Protein AF-A0A1G3KZM3-F1 (afdb_monomer_lite)

Foldseek 3Di:
DWDWDWDDDDQKIWIFIDDPNAGAKIWIWGDDPPDTHTFWMWGFDDDPNHTAKIWTQGPPPGTAKMKGFDADPVRATAKIFIAGPVRQTAKMKGFACPDPPDNFGQKIWMDGSVPHTDDIDRPRVLSVQLVVQPSDRDNHVVSVVVSRVVVVVVD

Sequence (155 aa):
MQKKIKKIENQFIYYYFYDSNQLSLITVYEKKRFLKKYYGSYEFLYQDSTLVSQTSRVEDLGITESVKYFYDHLKRLIKKEYYNNQGQLRYTLDFFYQDTDSPLPYSLKVLRMGEFQFFETEKSSVIQRNLESFGKDFDGSFLLLESIEEEKNHD

pLDDT: mean 90.12, std 7.71, range [55.53, 97.25]

Structure (mmCIF, N/CA/C/O backbone):
data_AF-A0A1G3KZM3-F1
#
_entry.id   AF-A0A1G3KZM3-F1
#
loop_
_atom_site.group_PDB
_atom_site.id
_atom_site.type_symbol
_atom_site.label_atom_id
_atom_site.label_alt_id
_atom_site.label_comp_id
_atom_site.label_asym_id
_atom_site.label_entity_id
_atom_site.label_seq_id
_atom_site.pdbx_PDB_ins_code
_atom_site.Cartn_x
_atom_site.Cartn_y
_atom_site.Cartn_z
_atom_site.occupancy
_atom_site.B_iso_or_equiv
_atom_site.auth_seq_id
_atom_site.auth_comp_id
_atom_site.auth_asym_id
_atom_site.auth_atom_id
_atom_site.pdbx_PDB_model_num
ATOM 1 N N . MET A 1 1 ? -4.009 -20.675 14.019 1.00 55.59 1 MET A N 1
ATOM 2 C CA . MET A 1 1 ? -4.268 -19.952 15.287 1.00 55.59 1 MET A CA 1
ATOM 3 C C . MET A 1 1 ? -4.159 -18.467 14.997 1.00 55.59 1 MET A C 1
ATOM 5 O O . MET A 1 1 ? -3.105 -18.045 14.539 1.00 55.59 1 MET A O 1
ATOM 9 N N . GLN A 1 2 ? -5.227 -17.696 15.201 1.00 75.31 2 GLN A N 1
ATOM 10 C CA . GLN A 1 2 ? -5.216 -16.255 14.940 1.00 75.31 2 GLN A CA 1
ATOM 11 C C . GLN A 1 2 ? -4.349 -15.555 15.997 1.00 75.31 2 GLN A C 1
ATOM 13 O O . GLN A 1 2 ? -4.646 -15.626 17.191 1.00 75.31 2 GLN A O 1
ATOM 18 N N . LYS A 1 3 ? -3.247 -14.919 15.583 1.00 84.25 3 LYS A N 1
ATOM 19 C CA . LYS A 1 3 ? -2.369 -14.169 16.498 1.00 84.25 3 LYS A CA 1
ATOM 20 C C . LYS A 1 3 ? -2.871 -12.734 16.592 1.00 84.25 3 LYS A C 1
ATOM 22 O O . LYS A 1 3 ? -3.194 -12.121 15.578 1.00 84.25 3 LYS A O 1
ATOM 27 N N . LYS A 1 4 ? -2.910 -12.189 17.809 1.00 91.75 4 LYS A N 1
ATOM 28 C CA . LYS A 1 4 ? -3.318 -10.806 18.069 1.00 91.75 4 LYS A CA 1
ATOM 29 C C . LYS A 1 4 ? -2.205 -10.042 18.774 1.00 91.75 4 LYS A C 1
ATOM 31 O O . LYS A 1 4 ? -1.736 -10.478 19.821 1.00 91.75 4 LYS A O 1
ATOM 36 N N . ILE A 1 5 ? -1.816 -8.894 18.226 1.00 93.88 5 ILE A N 1
ATOM 37 C CA . ILE A 1 5 ? -0.843 -7.971 18.829 1.00 93.88 5 ILE A CA 1
ATOM 38 C C . ILE A 1 5 ? -1.551 -6.649 19.128 1.00 93.88 5 ILE A C 1
ATOM 40 O O . ILE A 1 5 ? -2.385 -6.195 18.349 1.00 93.88 5 ILE A O 1
ATOM 44 N N . LYS A 1 6 ? -1.246 -6.031 20.271 1.00 94.75 6 LYS A N 1
ATOM 45 C CA . LYS A 1 6 ? -1.773 -4.717 20.657 1.00 94.75 6 LYS A CA 1
ATOM 46 C C . LYS A 1 6 ? -0.632 -3.704 20.691 1.00 94.75 6 LYS A C 1
ATOM 48 O O . LYS A 1 6 ? 0.352 -3.941 21.383 1.00 94.75 6 LYS A O 1
ATOM 53 N N . LYS A 1 7 ? -0.811 -2.562 20.028 1.00 93.94 7 LYS A N 1
ATOM 54 C CA . LYS A 1 7 ? 0.081 -1.396 20.104 1.00 93.94 7 LYS A CA 1
ATOM 55 C C . LYS A 1 7 ? -0.716 -0.181 20.572 1.00 93.94 7 LYS A C 1
ATOM 57 O O . LYS A 1 7 ? -1.920 -0.088 20.335 1.00 93.94 7 LYS A O 1
ATOM 62 N N . ILE A 1 8 ? -0.067 0.722 21.292 1.00 91.94 8 ILE A N 1
ATOM 63 C CA . ILE A 1 8 ? -0.672 1.964 21.769 1.00 91.94 8 ILE A CA 1
ATOM 64 C C . ILE A 1 8 ? 0.234 3.098 21.322 1.00 91.94 8 ILE A C 1
ATOM 66 O O . ILE A 1 8 ? 1.417 3.084 21.646 1.00 91.94 8 ILE A O 1
ATOM 70 N N . GLU A 1 9 ? -0.334 4.081 20.637 1.00 90.62 9 GLU A N 1
ATOM 71 C CA . GLU A 1 9 ? 0.383 5.277 20.201 1.00 90.62 9 GLU A CA 1
ATOM 72 C C . GLU A 1 9 ? -0.476 6.489 20.526 1.00 90.62 9 GLU A C 1
ATOM 74 O O . GLU A 1 9 ? -1.593 6.626 20.025 1.00 90.62 9 GLU A O 1
ATOM 79 N N . ASN A 1 10 ? 0.016 7.353 21.414 1.00 90.88 10 ASN A N 1
ATOM 80 C CA . ASN A 1 10 ? -0.726 8.512 21.903 1.00 90.88 10 ASN A CA 1
ATOM 81 C C . ASN A 1 10 ? -2.144 8.117 22.389 1.00 90.88 10 ASN A C 1
ATOM 83 O O . ASN A 1 10 ? -2.322 7.292 23.304 1.00 90.88 10 ASN A O 1
ATOM 87 N N . GLN A 1 11 ? -3.166 8.703 21.763 1.00 93.62 11 GLN A N 1
ATOM 88 C CA . GLN A 1 11 ? -4.577 8.450 22.037 1.00 93.62 11 GLN A CA 1
ATOM 89 C C . GLN A 1 11 ? -5.158 7.251 21.275 1.00 93.62 11 GLN A C 1
ATOM 91 O O . GLN A 1 11 ? -6.306 6.899 21.522 1.00 93.62 11 GLN A O 1
ATOM 96 N N . PHE A 1 12 ? -4.397 6.587 20.406 1.00 94.81 12 PHE A N 1
ATOM 97 C CA . PHE A 1 12 ? -4.876 5.472 19.592 1.00 94.81 12 PHE A CA 1
ATOM 98 C C . PHE A 1 12 ? -4.415 4.109 20.125 1.00 94.81 12 PHE A C 1
ATOM 100 O O . PHE A 1 12 ? -3.352 3.954 20.734 1.00 94.81 12 PHE A O 1
ATOM 107 N N . ILE A 1 13 ? -5.263 3.102 19.927 1.00 95.12 13 ILE A N 1
ATOM 108 C CA . ILE A 1 13 ? -5.024 1.701 20.267 1.00 95.12 13 ILE A CA 1
ATOM 109 C C . ILE A 1 13 ? -5.202 0.883 18.994 1.00 95.12 13 ILE A C 1
ATOM 111 O O . ILE A 1 13 ? -6.303 0.812 18.451 1.00 95.12 13 ILE A O 1
ATOM 115 N N . TYR A 1 14 ? -4.138 0.210 18.582 1.00 95.44 14 TYR A N 1
ATOM 116 C CA . TYR A 1 14 ? -4.108 -0.652 17.411 1.00 95.44 14 TYR A CA 1
ATOM 117 C C . TYR A 1 14 ? -4.161 -2.107 17.856 1.00 95.44 14 TYR A C 1
ATOM 119 O O . TYR A 1 14 ? -3.395 -2.535 18.725 1.00 95.44 14 TYR A O 1
ATOM 127 N N . TYR A 1 15 ? -5.058 -2.879 17.254 1.00 95.75 15 TYR A N 1
ATOM 128 C CA . TYR A 1 15 ? -5.048 -4.332 17.357 1.00 95.75 15 TYR A CA 1
ATOM 129 C C . TYR A 1 15 ? -4.759 -4.922 15.986 1.00 95.75 15 TYR A C 1
ATOM 131 O O . TYR A 1 15 ? -5.558 -4.749 15.073 1.00 95.75 15 TYR A O 1
ATOM 139 N N . TYR A 1 16 ? -3.638 -5.624 15.880 1.00 95.31 16 TYR A N 1
ATOM 140 C CA . TYR A 1 16 ? -3.189 -6.324 14.686 1.00 95.31 16 TYR A CA 1
ATOM 141 C C . TYR A 1 16 ? -3.634 -7.776 14.791 1.00 95.31 16 TYR A C 1
ATOM 143 O O . TYR A 1 16 ? -3.344 -8.442 15.791 1.00 95.31 16 TYR A O 1
ATOM 151 N N . PHE A 1 17 ? -4.331 -8.258 13.775 1.00 95.12 17 PHE A N 1
ATOM 152 C CA . PHE A 1 17 ? -4.822 -9.621 13.665 1.00 95.12 17 PHE A CA 1
ATOM 153 C C . PHE A 1 17 ? -4.104 -10.305 12.511 1.00 95.12 17 PHE A C 1
ATOM 155 O O . PHE A 1 17 ? -4.067 -9.777 11.402 1.00 95.12 17 PHE A O 1
ATOM 162 N N . TYR A 1 18 ? -3.544 -11.477 12.790 1.00 93.75 18 TYR A N 1
ATOM 163 C CA . TYR A 1 18 ? -2.830 -12.272 11.806 1.00 93.75 18 TYR A CA 1
ATOM 164 C C . TYR A 1 18 ? -3.554 -13.591 11.564 1.00 93.75 18 TYR A C 1
ATOM 166 O O . TYR A 1 18 ? -3.885 -14.293 12.527 1.00 93.75 18 TYR A O 1
ATOM 174 N N . ASP A 1 19 ? -3.714 -13.948 10.295 1.00 91.12 19 ASP A N 1
ATOM 175 C CA . ASP A 1 19 ? -4.093 -15.283 9.851 1.00 91.12 19 ASP A CA 1
ATOM 176 C C . ASP A 1 19 ? -2.876 -15.958 9.218 1.00 91.12 19 ASP A C 1
ATOM 178 O O . ASP A 1 19 ? -2.226 -15.386 8.355 1.00 91.12 19 ASP A O 1
ATOM 182 N N . SER A 1 20 ? -2.521 -17.156 9.682 1.00 88.31 20 SER A N 1
ATOM 183 C CA . SER A 1 20 ? -1.409 -17.936 9.112 1.00 88.31 20 SER A CA 1
ATOM 184 C C . SER A 1 20 ? -0.097 -17.139 8.926 1.00 88.31 20 SER A C 1
ATOM 186 O O . SER A 1 20 ? 0.613 -17.303 7.941 1.00 88.31 20 SER A O 1
ATOM 188 N N . ASN A 1 21 ? 0.235 -16.282 9.905 1.00 86.69 21 ASN A N 1
ATOM 189 C CA . ASN A 1 21 ? 1.364 -15.328 9.918 1.00 86.69 21 ASN A CA 1
ATOM 190 C C . ASN A 1 21 ? 1.271 -14.132 8.950 1.00 86.69 21 ASN A C 1
ATOM 192 O O . ASN A 1 21 ? 2.180 -13.305 8.933 1.00 86.69 21 ASN A O 1
ATOM 196 N N . GLN A 1 22 ? 0.176 -13.980 8.215 1.00 90.62 22 GLN A N 1
ATOM 197 C CA . GLN A 1 22 ? -0.121 -12.814 7.384 1.00 90.62 22 GLN A CA 1
ATOM 198 C C . GLN A 1 22 ? -0.994 -11.835 8.157 1.00 90.62 22 GLN A C 1
ATOM 200 O O . GLN A 1 22 ? -1.947 -12.233 8.825 1.00 90.62 22 GLN A O 1
ATOM 205 N N . LEU A 1 23 ? -0.652 -10.550 8.109 1.00 92.19 23 LEU A N 1
ATOM 206 C CA . LEU A 1 23 ? -1.443 -9.501 8.744 1.00 92.19 23 LEU A CA 1
ATOM 207 C C . LEU A 1 23 ? -2.742 -9.337 7.958 1.00 92.19 23 LEU A C 1
ATOM 209 O O . LEU A 1 23 ? -2.688 -8.873 6.836 1.00 92.19 23 LEU A O 1
ATOM 213 N N . SER A 1 24 ? -3.892 -9.698 8.524 1.00 93.75 24 SER A N 1
ATOM 214 C CA . SER A 1 24 ? -5.172 -9.684 7.801 1.00 93.75 24 SER A CA 1
ATOM 215 C C . SER A 1 24 ? -6.013 -8.442 8.103 1.00 93.75 24 SER A C 1
ATOM 217 O O . SER A 1 24 ? -6.778 -7.971 7.264 1.00 93.75 24 SER A O 1
ATOM 219 N N . LEU A 1 25 ? -5.906 -7.922 9.327 1.00 95.00 25 LEU A N 1
ATOM 220 C CA . LEU A 1 25 ? -6.714 -6.806 9.802 1.00 95.00 25 LEU A CA 1
ATOM 221 C C . LEU A 1 25 ? -5.961 -6.024 10.872 1.00 95.00 25 LEU A C 1
ATOM 223 O O . LEU A 1 25 ? -5.381 -6.597 11.795 1.00 95.00 25 LEU A O 1
ATOM 227 N N . ILE A 1 26 ? -6.068 -4.705 10.812 1.00 95.12 26 ILE A N 1
ATOM 228 C CA . ILE A 1 26 ? -5.786 -3.821 11.934 1.00 95.12 26 ILE A CA 1
ATOM 229 C C . ILE A 1 26 ? -7.080 -3.104 12.287 1.00 95.12 26 ILE A C 1
ATOM 231 O O . ILE A 1 26 ? -7.690 -2.480 11.427 1.00 95.12 26 ILE A O 1
ATOM 235 N N . THR A 1 27 ? -7.484 -3.143 13.552 1.00 95.94 27 THR A N 1
ATOM 236 C CA . THR A 1 27 ? -8.555 -2.270 14.058 1.00 95.94 27 THR A CA 1
ATOM 237 C C . THR A 1 27 ? -7.956 -1.175 14.919 1.00 95.94 27 THR A C 1
ATOM 239 O O . THR A 1 27 ? -7.177 -1.471 15.835 1.00 95.94 27 THR A O 1
ATOM 242 N N . VAL A 1 28 ? -8.368 0.060 14.668 1.00 95.50 28 VAL A N 1
ATOM 243 C CA . VAL A 1 28 ? -7.927 1.248 15.391 1.00 95.50 28 VAL A CA 1
ATOM 244 C C . VAL A 1 28 ? -9.064 1.736 16.275 1.00 95.50 28 VAL A C 1
ATOM 246 O O . VAL A 1 28 ? -10.207 1.861 15.836 1.00 95.50 28 VAL A O 1
ATOM 249 N N . TYR A 1 29 ? -8.741 2.017 17.531 1.00 96.19 29 TYR A N 1
ATOM 250 C CA . TYR A 1 29 ? -9.648 2.641 18.484 1.00 96.19 29 TYR A CA 1
ATOM 251 C C . TYR A 1 29 ? -9.034 3.921 19.032 1.00 96.19 29 TYR A C 1
ATOM 253 O O . TYR A 1 29 ? -7.842 3.962 19.331 1.00 96.19 29 TYR A O 1
ATOM 261 N N . GLU A 1 30 ? -9.857 4.935 19.252 1.00 95.69 30 GLU A N 1
ATOM 262 C CA . GLU A 1 30 ? -9.477 6.154 19.953 1.00 95.69 30 GLU A CA 1
ATOM 263 C C . GLU A 1 30 ? -9.833 6.030 21.445 1.00 95.69 30 GLU A C 1
ATOM 265 O O . GLU A 1 30 ? -10.951 5.658 21.819 1.00 95.69 30 GLU A O 1
ATOM 270 N N . LYS A 1 31 ? -8.887 6.346 22.331 1.00 93.12 31 LYS A N 1
ATOM 271 C CA . LYS A 1 31 ? -9.127 6.451 23.773 1.00 93.12 31 LYS A CA 1
ATOM 272 C C . LYS A 1 31 ? -10.026 7.657 24.038 1.00 93.12 31 LYS A C 1
ATOM 274 O O . LYS A 1 31 ? -9.620 8.793 23.812 1.00 93.12 31 LYS A O 1
ATOM 279 N N . LYS A 1 32 ? -11.218 7.433 24.591 1.00 90.44 32 LYS A N 1
ATOM 280 C CA . LYS A 1 32 ? -12.011 8.486 25.243 1.00 90.44 32 LYS A CA 1
ATOM 281 C C . LYS A 1 32 ? -11.910 8.332 26.762 1.00 90.44 32 LYS A C 1
ATOM 283 O O . LYS A 1 32 ? -11.426 7.319 27.261 1.00 90.44 32 LYS A O 1
ATOM 288 N N . ARG A 1 33 ? -12.373 9.347 27.505 1.00 80.81 33 ARG A N 1
ATOM 289 C CA . ARG A 1 33 ? -12.269 9.415 28.979 1.00 80.81 33 ARG A CA 1
ATOM 290 C C . ARG A 1 33 ? -12.791 8.168 29.708 1.00 80.81 33 ARG A C 1
ATOM 292 O O . ARG A 1 33 ? -12.229 7.822 30.737 1.00 80.81 33 ARG A O 1
ATOM 299 N N . PHE A 1 34 ? -13.825 7.504 29.185 1.00 81.69 34 PHE A N 1
ATOM 300 C CA . PHE A 1 34 ? -14.466 6.365 29.863 1.00 81.69 34 PHE A CA 1
ATOM 301 C C . PHE A 1 34 ? -14.593 5.097 29.009 1.00 81.69 34 PHE A C 1
ATOM 303 O O . PHE A 1 34 ? -14.767 4.013 29.554 1.00 81.69 34 PHE A O 1
ATOM 310 N N . LEU A 1 35 ? -14.493 5.201 27.681 1.00 89.25 35 LEU A N 1
ATOM 311 C CA . LEU A 1 35 ? -14.629 4.080 26.749 1.00 89.25 35 LEU A CA 1
ATOM 312 C C . LEU A 1 35 ? -13.655 4.259 25.582 1.00 89.25 35 LEU A C 1
ATOM 314 O O . LEU A 1 35 ? -13.205 5.366 25.296 1.00 89.25 35 LEU A O 1
ATOM 318 N N . LYS A 1 36 ? -13.335 3.172 24.882 1.00 92.69 36 LYS A N 1
ATOM 319 C CA . LYS A 1 36 ? -12.667 3.262 23.580 1.00 92.69 36 LYS A CA 1
ATOM 320 C C . LYS A 1 36 ? -13.732 3.436 22.496 1.00 92.69 36 LYS A C 1
ATOM 322 O O . LYS A 1 36 ? -14.681 2.657 22.462 1.00 92.69 36 LYS A O 1
ATOM 327 N N . LYS A 1 37 ? -13.582 4.445 21.638 1.00 94.06 37 LYS A N 1
ATOM 328 C CA . LYS A 1 37 ? -14.401 4.599 20.427 1.00 94.06 37 LYS A CA 1
ATOM 329 C C . LYS A 1 37 ? -13.701 3.837 19.304 1.00 94.06 37 LYS A C 1
ATOM 331 O O . LYS A 1 37 ? -12.471 3.856 19.248 1.00 94.06 37 LYS A O 1
ATOM 336 N N . TYR A 1 38 ? -14.441 3.123 18.462 1.00 95.06 38 TYR A N 1
ATOM 337 C CA . TYR A 1 38 ? -13.859 2.639 17.211 1.00 95.06 38 TYR A CA 1
ATOM 338 C C . TYR A 1 38 ? -13.392 3.856 16.392 1.00 95.06 38 TYR A C 1
ATOM 340 O O . TYR A 1 38 ? -13.831 4.974 16.625 1.00 95.06 38 TYR A O 1
ATOM 348 N N . TYR A 1 39 ? -12.377 3.694 15.557 1.00 95.00 39 TYR A N 1
ATOM 349 C CA . TYR A 1 39 ? -11.879 4.796 14.731 1.00 95.00 39 TYR A CA 1
ATOM 350 C C . TYR A 1 39 ? -11.795 4.381 13.273 1.00 95.00 39 TYR A C 1
ATOM 352 O O . TYR A 1 39 ? -12.123 5.158 12.386 1.00 95.00 39 TYR A O 1
ATOM 360 N N . GLY A 1 40 ? -11.389 3.141 13.017 1.00 95.12 40 GLY A N 1
ATOM 361 C CA . GLY A 1 40 ? -11.242 2.647 11.663 1.00 95.12 40 GLY A CA 1
ATOM 362 C C . GLY A 1 40 ? -10.541 1.302 11.608 1.00 95.12 40 GLY A C 1
ATOM 363 O O . GLY A 1 40 ? -10.240 0.685 12.636 1.00 95.12 40 GLY A O 1
ATOM 364 N N . SER A 1 41 ? -10.263 0.862 10.390 1.00 94.88 41 SER A N 1
ATOM 365 C CA . SER A 1 41 ?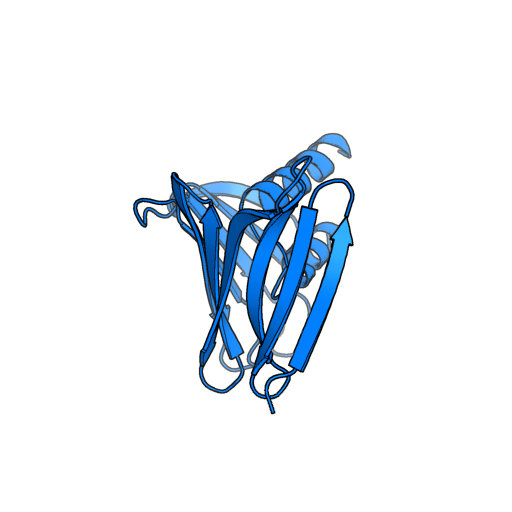 -9.567 -0.388 10.127 1.00 94.88 41 SER A CA 1
ATOM 366 C C . SER A 1 41 ? -8.724 -0.336 8.866 1.00 94.88 41 SER A C 1
ATOM 368 O O . SER A 1 41 ? -9.030 0.402 7.931 1.00 94.88 41 SER A O 1
ATOM 370 N N . TYR A 1 42 ? -7.720 -1.204 8.837 1.00 94.19 42 TYR A N 1
ATOM 371 C CA . TYR A 1 42 ? -6.953 -1.547 7.649 1.00 94.19 42 TYR A CA 1
ATOM 372 C C . TYR A 1 42 ? -7.158 -3.032 7.367 1.00 94.19 42 TYR A C 1
ATOM 374 O O . TYR A 1 42 ? -6.847 -3.867 8.217 1.00 94.19 42 TYR A O 1
ATOM 382 N N . GLU A 1 43 ? -7.733 -3.354 6.216 1.00 94.62 43 GLU A N 1
ATOM 383 C CA . GLU A 1 43 ? -7.985 -4.722 5.758 1.00 94.62 43 GLU A CA 1
ATOM 384 C C . GLU A 1 43 ? -6.946 -5.097 4.700 1.00 94.62 43 GLU A C 1
ATOM 386 O O . GLU A 1 43 ? -6.650 -4.297 3.814 1.00 94.62 43 GLU A O 1
ATOM 391 N N . PHE A 1 44 ? -6.402 -6.310 4.789 1.00 95.00 44 PHE A N 1
ATOM 392 C CA . PHE A 1 44 ? -5.336 -6.803 3.919 1.00 95.00 44 PHE A CA 1
ATOM 393 C C . PHE A 1 44 ? -5.799 -8.092 3.243 1.00 95.00 44 PHE A C 1
ATOM 395 O O . PHE A 1 44 ? -6.164 -9.059 3.915 1.00 95.00 44 PHE A O 1
ATOM 402 N N . LEU A 1 45 ? -5.789 -8.109 1.912 1.00 95.19 45 LEU A N 1
ATOM 403 C CA . LEU A 1 45 ? -6.236 -9.247 1.116 1.00 95.19 45 LEU A CA 1
ATOM 404 C C . LEU A 1 45 ? -5.050 -9.937 0.458 1.00 95.19 45 LEU A C 1
ATOM 406 O O . LEU A 1 45 ? -4.296 -9.308 -0.284 1.00 95.19 45 LEU A O 1
ATOM 410 N N . TYR A 1 46 ? -4.943 -11.243 0.672 1.00 94.75 46 TYR A N 1
ATOM 411 C CA . TYR A 1 46 ? -3.901 -12.074 0.087 1.00 94.75 46 TYR A CA 1
ATOM 412 C C . TYR A 1 46 ? -4.486 -13.054 -0.929 1.00 94.75 46 TYR A C 1
ATOM 414 O O . TYR A 1 46 ? -5.565 -13.606 -0.721 1.00 94.75 46 TYR A O 1
ATOM 422 N N . GLN A 1 47 ? -3.732 -13.315 -1.993 1.00 94.31 47 GLN A N 1
ATOM 423 C CA . GLN A 1 47 ? -3.954 -14.406 -2.934 1.00 94.31 47 GLN A CA 1
ATOM 424 C C . GLN A 1 47 ? -2.669 -15.230 -3.014 1.00 94.31 47 GLN A C 1
ATOM 426 O O . GLN A 1 47 ? -1.599 -14.672 -3.240 1.00 94.31 47 GLN A O 1
ATOM 431 N N . ASP A 1 48 ? -2.751 -16.540 -2.772 1.00 91.56 48 ASP A N 1
ATOM 432 C CA . ASP A 1 48 ? -1.591 -17.448 -2.784 1.00 91.56 48 ASP A CA 1
ATOM 433 C C . ASP A 1 48 ? -0.404 -16.946 -1.938 1.00 91.56 48 ASP A C 1
ATOM 435 O O . ASP A 1 48 ? 0.763 -17.084 -2.300 1.00 91.56 48 ASP A O 1
ATOM 439 N N . SER A 1 49 ? -0.714 -16.361 -0.774 1.00 89.94 49 SER A N 1
ATOM 440 C CA . SER A 1 49 ? 0.236 -15.716 0.148 1.00 89.94 49 SER A CA 1
ATOM 441 C C . SER A 1 49 ? 0.874 -14.401 -0.312 1.00 89.94 49 SER A C 1
ATOM 443 O O . SER A 1 49 ? 1.736 -13.864 0.384 1.00 89.94 49 SER A O 1
ATOM 445 N N . THR A 1 50 ? 0.423 -13.834 -1.426 1.00 91.88 50 THR A N 1
ATOM 446 C CA . THR A 1 50 ? 0.831 -12.513 -1.914 1.00 91.88 50 THR A CA 1
ATOM 447 C C . THR A 1 50 ? -0.239 -11.479 -1.572 1.00 91.88 50 THR A C 1
ATOM 449 O O . THR A 1 50 ? -1.408 -11.687 -1.883 1.00 91.88 50 THR A O 1
ATOM 452 N N . LEU A 1 51 ? 0.132 -10.366 -0.926 1.00 93.56 51 LEU A N 1
ATOM 453 C CA . LEU A 1 51 ? -0.800 -9.263 -0.646 1.00 93.56 51 LEU A CA 1
ATOM 454 C C . LEU A 1 51 ? -1.193 -8.603 -1.973 1.00 93.56 51 LEU A C 1
ATOM 456 O O . LEU A 1 51 ? -0.338 -8.075 -2.673 1.00 93.56 51 LEU A O 1
ATOM 460 N N . VAL A 1 52 ? -2.476 -8.620 -2.315 1.00 95.81 52 VAL A N 1
ATOM 461 C CA . VAL A 1 52 ? -2.994 -8.063 -3.576 1.00 95.81 52 VAL A CA 1
ATOM 462 C C . VAL A 1 52 ? -3.732 -6.746 -3.377 1.00 95.81 52 VAL A C 1
ATOM 464 O O . VAL A 1 52 ? -3.803 -5.934 -4.301 1.00 95.81 52 VAL A O 1
ATOM 467 N N . SER A 1 53 ? -4.244 -6.491 -2.171 1.00 95.31 53 SER A N 1
ATOM 468 C CA . SER A 1 53 ? -4.838 -5.198 -1.852 1.00 95.31 53 SER A CA 1
ATOM 469 C C . SER A 1 53 ? -4.832 -4.870 -0.367 1.00 95.31 53 SER A C 1
ATOM 471 O O . SER A 1 53 ? -4.922 -5.757 0.482 1.00 95.31 53 SER A O 1
ATOM 473 N N . GLN A 1 54 ? -4.826 -3.573 -0.082 1.00 95.00 54 GLN A N 1
ATOM 474 C CA . GLN A 1 54 ? -5.050 -2.997 1.236 1.00 95.00 54 GLN A CA 1
ATOM 475 C C . GLN A 1 54 ? -6.206 -1.998 1.159 1.00 95.00 54 GLN A C 1
ATOM 477 O O . GLN A 1 54 ? -6.264 -1.182 0.241 1.00 95.00 54 GLN A O 1
ATOM 482 N N . THR A 1 55 ? -7.118 -2.034 2.126 1.00 94.25 55 THR A N 1
ATOM 483 C CA . THR A 1 55 ? -8.258 -1.113 2.202 1.00 94.25 55 THR A CA 1
ATOM 484 C C . THR A 1 55 ? -8.271 -0.402 3.544 1.00 94.25 55 THR A C 1
ATOM 486 O O . THR A 1 55 ? -8.265 -1.037 4.597 1.00 94.25 55 THR A O 1
ATOM 489 N N . SER A 1 56 ? -8.331 0.925 3.495 1.00 93.25 56 SER A N 1
ATOM 490 C CA . SER A 1 56 ? -8.415 1.800 4.660 1.00 93.25 56 SER A CA 1
ATOM 491 C C . SER A 1 56 ? -9.858 2.249 4.860 1.00 93.25 56 SER A C 1
ATOM 493 O O . SER A 1 56 ? -10.514 2.722 3.929 1.00 93.25 56 SER A O 1
ATOM 495 N N . ARG A 1 57 ? -10.363 2.115 6.086 1.00 93.56 57 ARG A N 1
ATOM 496 C CA . ARG A 1 57 ? -11.711 2.534 6.479 1.00 93.56 57 ARG A CA 1
ATOM 497 C C . ARG A 1 57 ? -11.639 3.411 7.716 1.00 93.56 57 ARG A C 1
ATOM 499 O O . ARG A 1 57 ? -10.977 3.045 8.683 1.00 93.56 57 ARG A O 1
ATOM 506 N N . VAL A 1 58 ? -12.378 4.511 7.716 1.00 93.06 58 VAL A N 1
ATOM 507 C CA . VAL A 1 58 ? -12.570 5.366 8.894 1.00 93.06 58 VAL A CA 1
ATOM 508 C C . VAL A 1 58 ? -14.038 5.293 9.307 1.00 93.06 58 VAL A C 1
ATOM 510 O O . VAL A 1 58 ? -14.931 5.264 8.457 1.00 93.06 58 VAL A O 1
ATOM 513 N N . GLU A 1 59 ? -14.293 5.194 10.612 1.00 92.44 59 GLU A N 1
ATOM 514 C CA . GLU A 1 59 ? -15.648 5.224 11.164 1.00 92.44 59 GLU A CA 1
ATOM 515 C C . GLU A 1 59 ? -16.366 6.500 10.699 1.00 92.44 59 GLU A C 1
ATOM 517 O O . GLU A 1 59 ? -15.748 7.554 10.567 1.00 92.44 59 GLU A O 1
ATOM 522 N N . ASP A 1 60 ? -17.657 6.391 10.387 1.00 89.75 60 ASP A N 1
ATOM 523 C CA . ASP A 1 60 ? -18.509 7.464 9.851 1.00 89.75 60 ASP A CA 1
ATOM 524 C C . ASP A 1 60 ? -18.166 7.955 8.419 1.00 89.75 60 ASP A C 1
ATOM 526 O O . ASP A 1 60 ? -19.035 8.511 7.749 1.00 89.75 60 ASP A O 1
ATOM 530 N N . LEU A 1 61 ? -16.954 7.705 7.901 1.00 88.00 61 LEU A N 1
ATOM 531 C CA . LEU A 1 61 ? -16.543 8.072 6.531 1.00 88.00 61 LEU A CA 1
ATOM 532 C C . LEU A 1 61 ? -16.583 6.904 5.533 1.00 88.00 61 LEU A C 1
ATOM 534 O O . LEU A 1 61 ? -16.643 7.126 4.324 1.00 88.00 61 LEU A O 1
ATOM 538 N N . GLY A 1 62 ? -16.553 5.662 6.021 1.00 90.00 62 GLY A N 1
ATOM 539 C CA . GLY A 1 62 ? -16.498 4.471 5.176 1.00 90.00 62 GLY A CA 1
ATOM 540 C C . GLY A 1 62 ? -15.089 4.198 4.646 1.00 90.00 62 GLY A C 1
ATOM 541 O O . GLY A 1 62 ? -14.096 4.523 5.302 1.00 90.00 62 GLY A O 1
ATOM 542 N N . ILE A 1 63 ? -14.992 3.518 3.498 1.00 88.06 63 ILE A N 1
ATOM 543 C CA . ILE A 1 63 ? -13.702 3.294 2.825 1.00 88.06 63 ILE A CA 1
ATOM 544 C C . ILE A 1 63 ? -13.155 4.662 2.447 1.00 88.06 63 ILE A C 1
ATOM 546 O O . ILE A 1 63 ? -13.842 5.409 1.768 1.00 88.06 63 ILE A O 1
ATOM 550 N N . THR A 1 64 ? -11.948 4.998 2.879 1.00 90.38 64 THR A N 1
ATOM 551 C CA . THR A 1 64 ? -11.303 6.271 2.531 1.00 90.38 64 THR A CA 1
ATOM 552 C C . THR A 1 64 ? -10.332 6.097 1.375 1.00 90.38 64 THR A C 1
ATOM 554 O O . THR A 1 64 ? -10.215 6.979 0.526 1.00 90.38 64 THR A O 1
ATOM 557 N N . GLU A 1 65 ? -9.679 4.938 1.318 1.00 92.00 65 GLU A N 1
ATOM 558 C CA . GLU A 1 65 ? -8.682 4.615 0.310 1.00 92.00 65 GLU A CA 1
ATOM 559 C C . GLU A 1 65 ? -8.574 3.102 0.114 1.00 92.00 65 GLU A C 1
ATOM 561 O O . GLU A 1 65 ? -8.858 2.306 1.014 1.00 92.00 65 GLU A O 1
ATOM 566 N N . SER A 1 66 ? -8.157 2.683 -1.075 1.00 94.31 66 SER A N 1
ATOM 567 C CA . SER A 1 66 ? -7.697 1.319 -1.320 1.00 94.31 66 SER A CA 1
ATOM 568 C C . SER A 1 66 ? -6.470 1.328 -2.211 1.00 94.31 66 SER A C 1
ATOM 570 O O . SER A 1 66 ? -6.385 2.126 -3.141 1.00 94.31 66 SER A O 1
ATOM 572 N N . VAL A 1 67 ? -5.543 0.417 -1.944 1.00 95.44 67 VAL A N 1
ATOM 573 C CA . VAL A 1 67 ? -4.339 0.214 -2.743 1.00 95.44 67 VAL A CA 1
ATOM 574 C C . VAL A 1 67 ? -4.362 -1.187 -3.319 1.00 95.44 67 VAL A C 1
ATOM 576 O O . VAL A 1 67 ? -4.634 -2.148 -2.599 1.00 95.44 67 VAL A O 1
ATOM 579 N N . LYS A 1 68 ? -4.100 -1.307 -4.620 1.00 96.12 68 LYS A N 1
ATOM 580 C CA . LYS A 1 68 ? -3.902 -2.593 -5.297 1.00 96.12 68 LYS A CA 1
ATOM 581 C C . LYS A 1 68 ? -2.441 -2.773 -5.672 1.00 96.12 68 LYS A C 1
ATOM 583 O O . LYS A 1 68 ? -1.795 -1.815 -6.097 1.00 96.12 68 LYS A O 1
ATOM 588 N N . TYR A 1 69 ? -1.961 -4.003 -5.543 1.00 96.19 69 TYR A N 1
ATOM 589 C CA . TYR A 1 69 ? -0.576 -4.390 -5.777 1.00 96.19 69 TYR A CA 1
ATOM 590 C C . TYR A 1 69 ? -0.488 -5.344 -6.963 1.00 96.19 69 TYR A C 1
ATOM 592 O O . TYR A 1 69 ? -1.241 -6.315 -7.045 1.00 96.19 69 TYR A O 1
ATOM 600 N N . PHE A 1 70 ? 0.447 -5.079 -7.870 1.00 96.44 70 PHE A N 1
ATOM 601 C CA . PHE A 1 70 ? 0.646 -5.877 -9.074 1.00 96.44 70 PHE A CA 1
ATOM 602 C C . PHE A 1 70 ? 2.087 -6.346 -9.163 1.00 96.44 70 PHE A C 1
ATOM 604 O O . PHE A 1 70 ? 3.022 -5.581 -8.914 1.00 96.44 70 PHE A O 1
ATOM 611 N N . TYR A 1 71 ? 2.245 -7.603 -9.562 1.00 94.75 71 TYR A N 1
ATOM 612 C CA . TYR A 1 71 ? 3.522 -8.297 -9.571 1.00 94.75 71 TYR A CA 1
ATOM 613 C C . TYR A 1 71 ? 3.838 -8.847 -10.953 1.00 94.75 71 TYR A C 1
ATOM 615 O O . TYR A 1 71 ? 2.930 -9.161 -11.724 1.00 94.75 71 TYR A O 1
ATOM 623 N N . ASP A 1 72 ? 5.124 -8.993 -11.248 1.00 93.31 72 ASP A N 1
ATOM 624 C CA . ASP A 1 72 ? 5.568 -9.759 -12.406 1.00 93.31 72 ASP A CA 1
ATOM 625 C C . ASP A 1 72 ? 5.618 -11.273 -12.119 1.00 93.31 72 ASP A C 1
ATOM 627 O O . ASP A 1 72 ? 5.321 -11.753 -11.021 1.00 93.31 72 ASP A O 1
ATOM 631 N N . HIS A 1 73 ? 6.019 -12.047 -13.128 1.00 90.88 73 HIS A N 1
ATOM 632 C CA . HIS A 1 73 ? 6.174 -13.501 -13.036 1.00 90.88 73 HIS A CA 1
ATOM 633 C C . HIS A 1 73 ? 7.254 -13.950 -12.033 1.00 90.88 73 HIS A C 1
ATOM 635 O O . HIS A 1 73 ? 7.241 -15.102 -11.601 1.00 90.88 73 HIS A O 1
ATOM 641 N N . LEU A 1 74 ? 8.157 -13.049 -11.635 1.00 90.88 74 LEU A N 1
ATOM 642 C CA . LEU A 1 74 ? 9.189 -13.271 -10.620 1.00 90.88 74 LEU A CA 1
ATOM 643 C C . LEU A 1 74 ? 8.727 -12.832 -9.223 1.00 90.88 74 LEU A C 1
ATOM 645 O O . LEU A 1 74 ? 9.511 -12.854 -8.277 1.00 90.88 74 LEU A O 1
ATOM 649 N N . LYS A 1 75 ? 7.445 -12.465 -9.077 1.00 90.12 75 LYS A N 1
ATOM 650 C CA . LYS A 1 75 ? 6.829 -11.963 -7.841 1.00 90.12 75 LYS A CA 1
ATOM 651 C C . LYS A 1 75 ? 7.444 -10.653 -7.333 1.00 90.12 75 LYS A C 1
ATOM 653 O O . LYS A 1 75 ? 7.358 -10.360 -6.140 1.00 90.12 75 LYS A O 1
ATOM 658 N N . ARG A 1 76 ? 8.025 -9.839 -8.217 1.00 92.06 76 ARG A N 1
ATOM 659 C CA . ARG A 1 76 ? 8.487 -8.481 -7.887 1.00 92.06 76 ARG A CA 1
ATOM 660 C C . ARG A 1 76 ? 7.323 -7.508 -7.997 1.00 92.06 76 ARG A C 1
ATOM 662 O O . ARG A 1 76 ? 6.532 -7.616 -8.930 1.00 92.06 76 ARG A O 1
ATOM 669 N N . LEU A 1 77 ? 7.196 -6.580 -7.048 1.00 93.75 77 LEU A N 1
ATOM 670 C CA . LEU A 1 77 ? 6.152 -5.555 -7.084 1.00 93.75 77 LEU A CA 1
ATOM 671 C C . LEU A 1 77 ? 6.475 -4.548 -8.193 1.00 93.75 77 LEU A C 1
ATOM 673 O O . LEU A 1 77 ? 7.430 -3.790 -8.076 1.00 93.75 77 LEU A O 1
ATOM 677 N N . ILE A 1 78 ? 5.668 -4.526 -9.250 1.00 95.56 78 ILE A N 1
ATOM 678 C CA . ILE A 1 78 ? 5.891 -3.662 -10.418 1.00 95.56 78 ILE A CA 1
ATOM 679 C C . ILE A 1 78 ? 4.951 -2.463 -10.459 1.00 95.56 78 ILE A C 1
ATOM 681 O O . ILE A 1 78 ? 5.250 -1.481 -11.130 1.00 95.56 78 ILE A O 1
ATOM 685 N N . LYS A 1 79 ? 3.815 -2.525 -9.752 1.00 96.00 79 LYS A N 1
ATOM 686 C CA . LYS A 1 79 ? 2.851 -1.427 -9.743 1.00 96.00 79 LYS A CA 1
ATOM 687 C C . LYS A 1 79 ? 2.026 -1.361 -8.464 1.00 96.00 79 LYS A C 1
ATOM 689 O O . LYS A 1 79 ? 1.623 -2.392 -7.920 1.00 96.00 79 LYS A O 1
ATOM 694 N N . LYS A 1 80 ? 1.729 -0.132 -8.033 1.00 96.00 80 LYS A N 1
ATOM 695 C CA . LYS A 1 80 ? 0.676 0.179 -7.057 1.00 96.00 80 LYS A CA 1
ATOM 696 C C . LYS A 1 80 ? -0.366 1.098 -7.673 1.00 96.00 80 LYS A C 1
ATOM 698 O O . LYS A 1 80 ? -0.027 2.036 -8.389 1.00 96.00 80 LYS A O 1
ATOM 703 N N . GLU A 1 81 ? -1.626 0.874 -7.336 1.00 96.81 81 GLU A N 1
ATOM 704 C CA . GLU A 1 81 ? -2.732 1.741 -7.740 1.00 96.81 81 GLU A CA 1
ATOM 705 C C . GLU A 1 81 ? -3.514 2.206 -6.521 1.00 96.81 81 GLU A C 1
ATOM 707 O O . GLU A 1 81 ? -4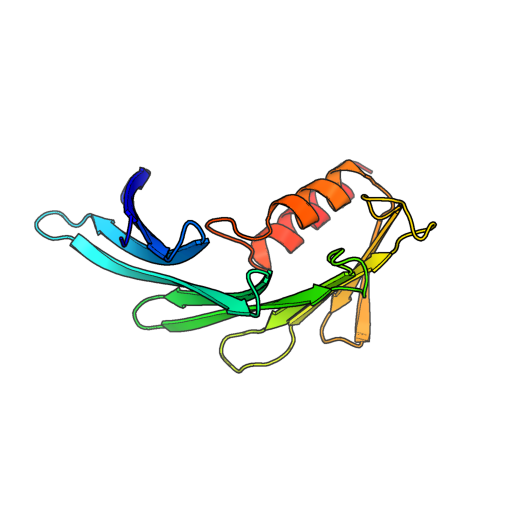.000 1.380 -5.751 1.00 96.81 81 GLU A O 1
ATOM 712 N N . TYR A 1 82 ? -3.655 3.521 -6.373 1.00 95.44 82 TYR A N 1
ATOM 713 C CA . TYR A 1 82 ? -4.317 4.169 -5.245 1.00 95.44 82 TYR A CA 1
ATOM 714 C C . TYR A 1 82 ? -5.701 4.654 -5.671 1.00 95.44 82 TYR A C 1
ATOM 716 O O . TYR A 1 82 ? -5.825 5.464 -6.591 1.00 95.44 82 TYR A O 1
ATOM 724 N N . TYR A 1 83 ? -6.736 4.192 -4.980 1.00 95.62 83 TYR A N 1
ATOM 725 C CA . TYR A 1 83 ? -8.138 4.471 -5.266 1.00 95.62 83 TYR A CA 1
ATOM 726 C C . TYR A 1 83 ? -8.784 5.250 -4.124 1.00 95.62 83 TYR A C 1
ATOM 728 O O . TYR A 1 83 ? -8.535 4.957 -2.957 1.00 95.62 83 TYR A O 1
ATOM 736 N N . ASN A 1 84 ? -9.651 6.210 -4.447 1.00 93.44 84 ASN A N 1
ATOM 737 C CA . ASN A 1 84 ? -10.448 6.912 -3.436 1.00 93.44 84 ASN A CA 1
ATOM 738 C C . ASN A 1 84 ? -11.658 6.079 -2.960 1.00 93.44 84 ASN A C 1
ATOM 740 O O . ASN A 1 84 ? -11.925 4.978 -3.441 1.00 93.44 84 ASN A O 1
ATOM 744 N N . ASN A 1 85 ? -12.438 6.659 -2.048 1.00 90.56 85 ASN A N 1
ATOM 745 C CA . ASN A 1 85 ? -13.686 6.103 -1.517 1.00 90.56 85 ASN A CA 1
ATOM 746 C C . ASN A 1 85 ? -14.769 5.779 -2.564 1.00 90.56 85 ASN A C 1
ATOM 748 O O . ASN A 1 85 ? -15.671 4.993 -2.286 1.0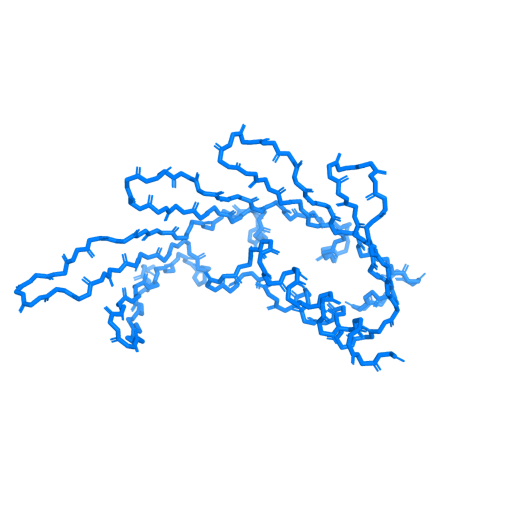0 90.56 85 ASN A O 1
ATOM 752 N N . GLN A 1 86 ? -14.694 6.372 -3.756 1.00 92.19 86 GLN A N 1
ATOM 753 C CA . GLN A 1 86 ? -15.601 6.114 -4.879 1.00 92.19 86 GLN A CA 1
ATOM 754 C C . GLN A 1 86 ? -15.060 5.039 -5.836 1.00 92.19 86 GLN A C 1
ATOM 756 O O . GLN A 1 86 ? -15.674 4.774 -6.866 1.00 92.19 86 GLN A O 1
ATOM 761 N N . GLY A 1 87 ? -13.906 4.434 -5.530 1.00 93.06 87 GLY A N 1
ATOM 762 C CA . GLY A 1 87 ? -13.246 3.465 -6.404 1.00 93.06 87 GLY A CA 1
ATOM 763 C C . GLY A 1 87 ? -12.593 4.094 -7.638 1.00 93.06 87 GLY A C 1
ATOM 764 O O . GLY A 1 87 ? -12.306 3.388 -8.600 1.00 93.06 87 GLY A O 1
ATOM 765 N N . GLN A 1 88 ? -12.350 5.408 -7.635 1.00 94.94 88 GLN A N 1
ATOM 766 C CA . GLN A 1 88 ? -11.680 6.108 -8.730 1.00 94.94 88 GLN A CA 1
ATOM 767 C C . GLN A 1 88 ? -10.165 6.106 -8.521 1.00 94.94 88 GLN A C 1
ATOM 769 O O . GLN A 1 88 ? -9.686 6.432 -7.431 1.00 94.94 88 GLN A O 1
ATOM 774 N N . LEU A 1 89 ? -9.417 5.793 -9.580 1.00 96.19 89 LEU A N 1
ATOM 775 C CA . LEU A 1 89 ? -7.956 5.809 -9.578 1.00 96.19 89 LEU A CA 1
ATOM 776 C C . LEU A 1 89 ? -7.431 7.242 -9.396 1.00 96.19 89 LEU A C 1
ATOM 778 O O . LEU A 1 89 ? -7.757 8.152 -10.159 1.00 96.19 89 LEU A O 1
ATOM 782 N N . ARG A 1 90 ? -6.601 7.447 -8.374 1.00 95.38 90 ARG A N 1
ATOM 783 C CA . ARG A 1 90 ? -5.977 8.733 -8.039 1.00 95.38 90 ARG A CA 1
ATOM 784 C C . ARG A 1 90 ? -4.528 8.781 -8.485 1.00 95.38 90 ARG A C 1
ATOM 786 O O . ARG A 1 90 ? -4.129 9.763 -9.112 1.00 95.38 90 ARG A O 1
ATOM 793 N N . TYR A 1 91 ? -3.780 7.723 -8.186 1.00 96.75 91 TYR A N 1
ATOM 794 C CA . TYR A 1 91 ? -2.363 7.615 -8.502 1.00 96.75 91 TYR A CA 1
ATOM 795 C C . TYR A 1 91 ? -2.003 6.199 -8.933 1.00 96.75 91 TYR A C 1
ATOM 797 O O . TYR A 1 91 ? -2.548 5.228 -8.407 1.00 96.75 91 TYR A O 1
ATOM 805 N N . THR A 1 92 ? -1.036 6.109 -9.835 1.00 97.25 92 THR A N 1
ATOM 806 C CA . THR A 1 92 ? -0.378 4.867 -10.230 1.00 97.25 92 THR A CA 1
ATOM 807 C C . THR A 1 92 ? 1.112 5.048 -10.014 1.00 97.25 92 THR A C 1
ATOM 809 O O . THR A 1 92 ? 1.675 6.049 -10.452 1.00 97.25 92 THR A O 1
ATOM 812 N N . LEU A 1 93 ? 1.723 4.103 -9.312 1.00 96.00 93 LEU A N 1
ATOM 813 C CA . LEU A 1 93 ? 3.166 3.998 -9.128 1.00 96.00 93 LEU A CA 1
ATOM 814 C C . LEU A 1 93 ? 3.652 2.831 -9.960 1.00 96.00 93 LEU A C 1
ATOM 816 O O . LEU A 1 93 ? 3.239 1.708 -9.685 1.00 96.00 93 LEU A O 1
ATOM 820 N N . ASP A 1 94 ? 4.528 3.093 -10.919 1.00 96.88 94 ASP A N 1
ATOM 821 C CA . ASP A 1 94 ? 5.177 2.081 -11.744 1.00 96.88 94 ASP A CA 1
ATOM 822 C C . ASP A 1 94 ? 6.650 1.959 -11.345 1.00 96.88 94 ASP A C 1
ATOM 824 O O . ASP A 1 94 ? 7.386 2.949 -11.327 1.00 96.88 94 ASP A O 1
ATOM 828 N N . PHE A 1 95 ? 7.073 0.737 -11.027 1.00 95.69 95 PHE A N 1
ATOM 829 C CA . PHE A 1 95 ? 8.453 0.391 -10.707 1.00 95.69 95 PHE A CA 1
ATOM 830 C C . PHE A 1 95 ? 9.112 -0.271 -11.919 1.00 95.69 95 PHE A C 1
ATOM 832 O O . PHE A 1 95 ? 8.640 -1.301 -12.407 1.00 95.69 95 PHE A O 1
ATOM 839 N N . PHE A 1 96 ? 10.230 0.285 -12.381 1.00 95.44 96 PHE A N 1
ATOM 840 C CA . PHE A 1 96 ? 10.965 -0.228 -13.536 1.00 95.44 96 PHE A CA 1
ATOM 841 C C . PHE A 1 96 ? 12.241 -0.936 -13.097 1.00 95.44 96 PHE A C 1
ATOM 843 O O . PHE A 1 96 ? 13.008 -0.420 -12.288 1.00 95.44 96 PHE A O 1
ATOM 850 N N . TYR A 1 97 ? 12.487 -2.113 -13.666 1.00 94.44 97 TYR A N 1
ATOM 851 C CA . TYR A 1 97 ? 13.646 -2.962 -13.390 1.00 94.44 97 TYR A CA 1
ATOM 852 C C . TYR A 1 97 ? 14.486 -3.084 -14.672 1.00 94.44 97 TYR A C 1
ATOM 854 O O . TYR A 1 97 ? 13.910 -3.292 -15.737 1.00 94.44 97 TYR A O 1
ATOM 862 N N . GLN A 1 98 ? 15.817 -2.929 -14.593 1.00 84.62 98 GLN A N 1
ATOM 863 C CA . GLN A 1 98 ? 16.698 -3.046 -15.773 1.00 84.62 98 GLN A CA 1
ATOM 864 C C . GLN A 1 98 ? 16.886 -4.508 -16.173 1.00 84.62 98 GLN A C 1
ATOM 866 O O . GLN A 1 98 ? 16.748 -4.858 -17.341 1.00 84.62 98 GLN A O 1
ATOM 871 N N . ASP A 1 99 ? 17.137 -5.356 -15.176 1.00 81.69 99 ASP A N 1
ATOM 872 C CA . ASP A 1 99 ? 17.434 -6.769 -15.364 1.00 81.69 99 ASP A CA 1
ATOM 873 C C . ASP A 1 99 ? 16.308 -7.651 -14.825 1.00 81.69 99 ASP A C 1
ATOM 875 O O . ASP A 1 99 ? 15.597 -7.300 -13.871 1.00 81.69 99 ASP A O 1
ATOM 879 N N . THR A 1 100 ? 16.177 -8.849 -15.396 1.00 73.94 100 THR A N 1
ATOM 880 C CA . THR A 1 100 ? 15.262 -9.879 -14.886 1.00 73.94 100 THR A CA 1
ATOM 881 C C . THR A 1 100 ? 15.591 -10.265 -13.447 1.00 73.94 100 THR A C 1
ATOM 883 O O . THR A 1 100 ? 14.677 -10.544 -12.683 1.00 73.94 100 THR A O 1
ATOM 886 N N . ASP A 1 101 ? 16.855 -10.167 -13.034 1.00 75.75 101 ASP A N 1
ATOM 887 C CA . ASP A 1 101 ? 17.296 -10.678 -11.733 1.00 75.75 101 ASP A CA 1
ATOM 888 C C . ASP A 1 101 ? 17.469 -9.586 -10.664 1.00 75.75 101 ASP A C 1
ATOM 890 O O . ASP A 1 101 ? 17.732 -9.900 -9.501 1.00 75.75 101 ASP A O 1
ATOM 894 N N . SER A 1 102 ? 17.300 -8.301 -11.009 1.00 80.38 102 SER A N 1
ATOM 895 C CA . SER A 1 102 ? 17.427 -7.231 -10.012 1.00 80.38 102 SER A CA 1
ATOM 896 C C . SER A 1 102 ? 16.260 -7.275 -9.011 1.00 80.38 102 SER A C 1
ATOM 898 O O . SER A 1 102 ? 15.096 -7.230 -9.435 1.00 80.38 102 SER A O 1
ATOM 900 N N . PRO A 1 103 ? 16.533 -7.306 -7.689 1.00 81.19 103 PRO A N 1
ATOM 901 C CA . PRO A 1 103 ? 15.497 -7.232 -6.661 1.00 81.19 103 PRO A CA 1
ATOM 902 C C . PRO A 1 103 ? 14.966 -5.807 -6.466 1.00 81.19 103 PRO A C 1
ATOM 904 O O . PRO A 1 103 ? 13.884 -5.630 -5.904 1.00 81.19 103 PRO A O 1
ATOM 907 N N . LEU A 1 104 ? 15.711 -4.796 -6.923 1.00 86.44 104 LEU A N 1
ATOM 908 C CA . LEU A 1 104 ? 15.368 -3.388 -6.761 1.00 86.44 104 LEU A CA 1
ATOM 909 C C . LEU A 1 104 ? 15.094 -2.728 -8.122 1.00 86.44 104 LEU A C 1
ATOM 911 O O . LEU A 1 104 ? 15.832 -2.977 -9.083 1.00 86.44 104 LEU A O 1
ATOM 915 N N . PRO A 1 105 ? 14.054 -1.885 -8.217 1.00 92.50 105 PRO A N 1
ATOM 916 C CA . PRO A 1 105 ? 13.814 -1.075 -9.394 1.00 92.50 105 PRO A CA 1
ATOM 917 C C . PRO A 1 105 ? 14.861 0.036 -9.493 1.00 92.50 105 PRO A C 1
ATOM 919 O O . PRO A 1 105 ? 15.327 0.557 -8.479 1.00 92.50 105 PRO A O 1
ATOM 922 N N . TYR A 1 106 ? 15.210 0.404 -10.722 1.00 93.56 106 TYR A N 1
ATOM 923 C CA . TYR A 1 106 ? 16.117 1.518 -11.008 1.00 93.56 106 TYR A CA 1
ATOM 924 C C . TYR A 1 106 ? 15.375 2.849 -11.161 1.00 93.56 106 TYR A C 1
ATOM 926 O O . TYR A 1 106 ? 15.986 3.901 -11.030 1.00 93.56 106 TYR A O 1
ATOM 934 N N . SER A 1 107 ? 14.070 2.802 -11.449 1.00 95.50 107 SER A N 1
ATOM 935 C CA . SER A 1 107 ? 13.236 3.987 -11.627 1.00 95.50 107 SER A CA 1
ATOM 936 C C . SER A 1 107 ? 11.837 3.768 -11.057 1.00 95.50 107 SER A C 1
ATOM 938 O O . SER A 1 107 ? 11.302 2.651 -11.052 1.00 95.50 107 SER A O 1
ATOM 940 N N . LEU A 1 108 ? 11.259 4.860 -10.568 1.00 95.50 108 LEU A N 1
ATOM 941 C CA . LEU A 1 108 ? 9.882 4.978 -10.119 1.00 95.50 108 LEU A CA 1
ATOM 942 C C . LEU A 1 108 ? 9.203 6.092 -10.910 1.00 95.50 108 LEU A C 1
ATOM 944 O O . LEU A 1 108 ? 9.643 7.240 -10.870 1.00 95.50 108 LEU A O 1
ATOM 948 N N . LYS A 1 109 ? 8.076 5.773 -11.545 1.00 96.81 109 LYS A N 1
ATOM 949 C CA . LYS A 1 109 ? 7.201 6.754 -12.192 1.00 96.81 109 LYS A CA 1
ATOM 950 C C . LYS A 1 109 ? 5.873 6.845 -11.466 1.00 96.81 109 LYS A C 1
ATOM 952 O O . LYS A 1 109 ? 5.289 5.835 -11.085 1.00 96.81 109 LYS A O 1
ATOM 957 N N . VAL A 1 110 ? 5.368 8.064 -11.326 1.00 96.38 110 VAL A N 1
ATOM 958 C CA . VAL A 1 110 ? 4.074 8.343 -10.712 1.00 96.38 110 VAL A CA 1
ATOM 959 C C . VAL A 1 110 ? 3.179 9.049 -11.715 1.00 96.38 110 VAL A C 1
ATOM 961 O O . VAL A 1 110 ? 3.479 10.151 -12.184 1.00 96.38 110 VAL A O 1
ATOM 964 N N . LEU A 1 111 ? 2.044 8.425 -12.007 1.00 96.44 111 LEU A N 1
ATOM 965 C CA . LEU A 1 111 ? 0.969 8.996 -12.806 1.00 96.44 111 LEU A CA 1
ATOM 966 C C . LEU A 1 111 ? -0.182 9.418 -11.894 1.00 96.44 111 LEU A C 1
ATOM 968 O O . LEU A 1 111 ? -0.527 8.724 -10.939 1.00 96.44 111 LEU A O 1
ATOM 972 N N . ARG A 1 112 ? -0.818 10.542 -12.206 1.00 93.94 112 ARG A N 1
ATOM 973 C CA . ARG A 1 112 ? -2.073 10.987 -11.602 1.00 93.94 112 ARG A CA 1
ATOM 974 C C . ARG A 1 112 ? -3.224 10.636 -12.537 1.00 93.94 112 ARG A C 1
ATOM 976 O O . ARG A 1 112 ? -3.125 10.851 -13.742 1.00 93.94 112 ARG A O 1
ATOM 983 N N . MET A 1 113 ? -4.316 10.120 -11.972 1.00 91.56 113 MET A N 1
ATOM 984 C CA . MET A 1 113 ? -5.514 9.696 -12.717 1.00 91.56 113 MET A CA 1
ATOM 985 C C . MET A 1 113 ? -5.200 8.704 -13.856 1.00 91.56 113 MET A C 1
ATOM 987 O O . MET A 1 113 ? -5.896 8.678 -14.859 1.00 91.56 113 MET A O 1
ATOM 991 N N . GLY A 1 114 ? -4.130 7.914 -13.716 1.00 85.94 114 GLY A N 1
ATOM 992 C CA . GLY A 1 114 ? -3.695 6.921 -14.706 1.00 85.94 114 GLY A CA 1
ATOM 993 C C . GLY A 1 114 ? -3.034 7.475 -15.975 1.00 85.94 114 GLY A C 1
ATOM 994 O O . GLY A 1 114 ? -2.467 6.694 -16.730 1.00 85.94 114 GLY A O 1
ATOM 995 N N . GLU A 1 115 ? -3.060 8.789 -16.207 1.00 89.31 115 GLU A N 1
ATOM 996 C CA . GLU A 1 115 ? -2.674 9.369 -17.505 1.00 89.31 115 GLU A CA 1
ATOM 997 C C . GLU A 1 115 ? -1.604 10.463 -17.391 1.00 89.31 115 GLU A C 1
ATOM 999 O O . GLU A 1 115 ? -0.738 10.587 -18.256 1.00 89.31 115 GLU A O 1
ATOM 1004 N N . PHE A 1 116 ? -1.621 11.257 -16.319 1.00 91.94 116 PHE A N 1
ATOM 1005 C CA . PHE A 1 116 ? -0.790 12.456 -16.226 1.00 91.94 116 PHE A CA 1
ATOM 1006 C C . PHE A 1 116 ? 0.492 12.181 -15.450 1.00 91.94 116 PHE A C 1
ATOM 1008 O O . PHE A 1 116 ? 0.434 11.935 -14.245 1.00 91.94 116 PHE A O 1
ATOM 1015 N N . GLN A 1 117 ? 1.654 12.270 -16.103 1.00 93.44 117 GLN A N 1
ATOM 1016 C CA . GLN A 1 117 ? 2.935 12.175 -15.402 1.00 93.44 117 GLN A CA 1
ATOM 1017 C C . GLN A 1 117 ? 3.036 13.272 -14.341 1.00 93.44 117 GLN A C 1
ATOM 1019 O O . GLN A 1 117 ? 2.966 14.462 -14.640 1.00 93.44 117 GLN A O 1
ATOM 1024 N N . PHE A 1 118 ? 3.160 12.842 -13.089 1.00 92.88 118 PHE A N 1
ATOM 1025 C CA . PHE A 1 118 ? 3.202 13.719 -11.927 1.00 92.88 118 PHE A CA 1
ATOM 1026 C C . PHE A 1 118 ? 4.605 13.797 -11.326 1.00 92.88 118 PHE A C 1
ATOM 1028 O O . PHE A 1 118 ? 5.000 14.857 -10.844 1.00 92.88 118 PHE A O 1
ATOM 1035 N N . PHE A 1 119 ? 5.341 12.685 -11.349 1.00 94.69 119 PHE A N 1
ATOM 1036 C CA . PHE A 1 119 ? 6.676 12.583 -10.775 1.00 94.69 119 PHE A CA 1
ATOM 1037 C C . PHE A 1 119 ? 7.441 11.392 -11.370 1.00 94.69 119 PHE A C 1
ATOM 1039 O O . PHE A 1 119 ? 6.825 10.413 -11.793 1.00 94.69 119 PHE A O 1
ATOM 1046 N N . GLU A 1 120 ? 8.766 11.483 -11.415 1.00 95.25 120 GLU A N 1
ATOM 1047 C CA . GLU A 1 120 ? 9.667 10.407 -11.830 1.00 95.25 120 GLU A CA 1
ATOM 1048 C C . GLU A 1 120 ? 11.007 10.570 -11.106 1.00 95.25 120 GLU A C 1
ATOM 1050 O O . GLU A 1 120 ? 11.475 11.697 -10.955 1.00 95.25 120 GLU A O 1
ATOM 1055 N N . THR A 1 121 ? 11.597 9.466 -10.643 1.00 94.81 121 THR A N 1
ATOM 1056 C CA . THR A 1 121 ? 12.890 9.475 -9.947 1.00 94.81 121 THR A CA 1
ATOM 1057 C C . THR A 1 121 ? 13.673 8.183 -10.163 1.00 94.81 121 THR A C 1
ATOM 1059 O O . THR A 1 121 ? 13.095 7.102 -10.281 1.00 94.81 121 THR A O 1
ATOM 1062 N N . GLU A 1 122 ? 15.000 8.297 -10.139 1.00 94.56 122 GLU A N 1
ATOM 1063 C CA . GLU A 1 122 ? 15.957 7.181 -10.074 1.00 94.56 122 GLU A CA 1
ATOM 1064 C C . GLU A 1 122 ? 16.611 7.068 -8.680 1.00 94.56 122 GLU A C 1
ATOM 1066 O O . GLU A 1 122 ? 17.504 6.251 -8.441 1.00 94.56 122 GLU A O 1
ATOM 1071 N N . LYS A 1 123 ? 16.183 7.898 -7.718 1.00 92.00 123 LYS A N 1
ATOM 1072 C CA . LYS A 1 123 ? 16.775 7.967 -6.383 1.00 92.00 123 LYS A CA 1
ATOM 1073 C C . LYS A 1 123 ? 16.388 6.740 -5.561 1.00 92.00 123 LYS A C 1
ATOM 1075 O O . LYS A 1 123 ? 15.279 6.632 -5.031 1.00 92.00 123 LYS A O 1
ATOM 1080 N N . SER A 1 124 ? 17.345 5.831 -5.388 1.00 89.62 124 SER A N 1
ATOM 1081 C CA . SER A 1 124 ? 17.151 4.543 -4.707 1.00 89.62 124 SER A CA 1
ATOM 1082 C C . SER A 1 124 ? 16.501 4.653 -3.323 1.00 89.62 124 SER A C 1
ATOM 1084 O O . SER A 1 124 ? 15.675 3.813 -2.978 1.00 89.62 124 SER A O 1
ATOM 1086 N N . SER A 1 125 ? 16.791 5.704 -2.547 1.00 88.94 125 SER A N 1
ATOM 1087 C CA . SER A 1 125 ? 16.190 5.905 -1.220 1.00 88.94 125 SER A CA 1
ATOM 1088 C C . SER A 1 125 ? 14.677 6.148 -1.267 1.00 88.94 125 SER A C 1
ATOM 1090 O O . SER A 1 125 ? 13.952 5.685 -0.387 1.00 88.94 125 SER A O 1
ATOM 1092 N N . VAL A 1 126 ? 14.186 6.864 -2.282 1.00 88.75 126 VAL A N 1
ATOM 1093 C CA . VAL A 1 126 ? 12.751 7.162 -2.445 1.00 88.75 126 VAL A CA 1
ATOM 1094 C C . VAL A 1 126 ? 12.020 5.958 -3.020 1.00 88.75 126 VAL A C 1
ATOM 1096 O O . VAL A 1 126 ? 10.942 5.599 -2.535 1.00 88.75 126 VAL A O 1
ATOM 1099 N N . ILE A 1 127 ? 12.653 5.270 -3.973 1.00 91.94 127 ILE A N 1
ATOM 1100 C CA . ILE A 1 127 ? 12.183 3.988 -4.505 1.00 91.94 127 ILE A CA 1
ATOM 1101 C C . ILE A 1 127 ? 12.025 2.971 -3.366 1.00 91.94 127 ILE A C 1
ATOM 1103 O O . ILE A 1 127 ? 10.949 2.401 -3.184 1.00 91.94 127 ILE A O 1
ATOM 1107 N N . GLN A 1 128 ? 13.067 2.788 -2.551 1.00 89.56 128 GLN A N 1
ATOM 1108 C CA . GLN A 1 128 ? 13.066 1.842 -1.439 1.00 89.56 128 GLN A CA 1
ATOM 1109 C C . GLN A 1 128 ? 11.994 2.183 -0.401 1.00 89.56 128 GLN A C 1
ATOM 1111 O O . GLN A 1 128 ? 11.264 1.291 0.021 1.00 89.56 128 GLN A O 1
ATOM 1116 N N . ARG A 1 129 ? 11.819 3.461 -0.041 1.00 88.88 129 ARG A N 1
ATOM 1117 C CA . ARG A 1 129 ? 10.755 3.880 0.887 1.00 88.88 129 ARG A CA 1
ATOM 1118 C C . ARG A 1 129 ? 9.362 3.484 0.385 1.00 88.88 129 ARG A C 1
ATOM 1120 O O . ARG A 1 129 ? 8.560 2.957 1.156 1.00 88.88 129 ARG A O 1
ATOM 1127 N N . ASN A 1 130 ? 9.088 3.707 -0.900 1.00 89.31 130 ASN A N 1
ATOM 1128 C CA . ASN A 1 130 ? 7.808 3.352 -1.518 1.00 89.31 130 ASN A CA 1
ATOM 1129 C C . ASN A 1 130 ? 7.627 1.833 -1.671 1.00 89.31 130 ASN A C 1
ATOM 1131 O O . ASN A 1 130 ? 6.497 1.351 -1.648 1.00 89.31 130 ASN A O 1
ATOM 1135 N N . LEU A 1 131 ? 8.704 1.052 -1.784 1.00 88.00 131 LEU A N 1
ATOM 1136 C CA . LEU A 1 131 ? 8.627 -0.413 -1.726 1.00 88.00 131 LEU A CA 1
ATOM 1137 C C . LEU A 1 131 ? 8.362 -0.909 -0.304 1.00 88.00 131 LEU A C 1
ATOM 1139 O O . LEU A 1 131 ? 7.509 -1.766 -0.097 1.00 88.00 131 LEU A O 1
ATOM 1143 N N . GLU A 1 132 ? 9.055 -0.351 0.685 1.00 84.50 132 GLU A N 1
ATOM 1144 C CA . GLU A 1 132 ? 8.977 -0.771 2.083 1.00 84.50 132 GLU A CA 1
ATOM 1145 C C . GLU A 1 132 ? 7.666 -0.398 2.777 1.00 84.50 132 GLU A C 1
ATOM 1147 O O . GLU A 1 132 ? 7.397 -0.918 3.860 1.00 84.50 132 GLU A O 1
ATOM 1152 N N . SER A 1 133 ? 6.861 0.509 2.219 1.00 78.31 133 SER A N 1
ATOM 1153 C CA . SER A 1 133 ? 5.529 0.815 2.758 1.00 78.31 133 SER 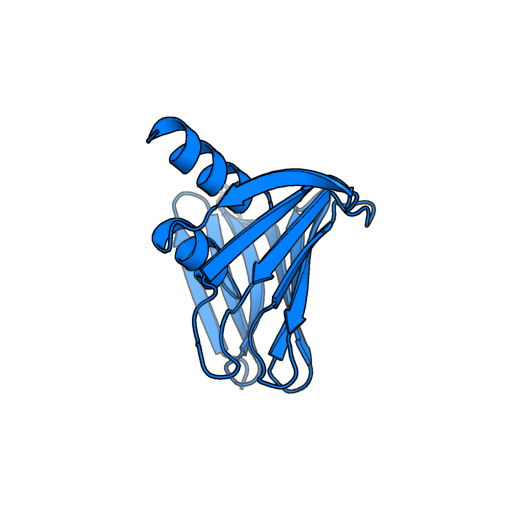A CA 1
ATOM 1154 C C . SER A 1 133 ? 4.545 -0.345 2.598 1.00 78.31 133 SER A C 1
ATOM 1156 O O . SER A 1 133 ? 3.560 -0.433 3.326 1.00 78.31 133 SER A O 1
ATOM 1158 N N . PHE A 1 134 ? 4.839 -1.270 1.686 1.00 71.00 134 PHE A N 1
ATOM 1159 C CA . PHE A 1 134 ? 4.029 -2.444 1.403 1.00 71.00 134 PHE A CA 1
ATOM 1160 C C . PHE A 1 134 ? 3.793 -3.320 2.6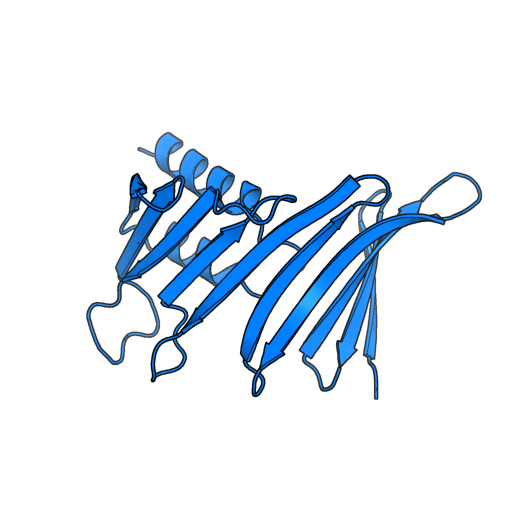45 1.00 71.00 134 PHE A C 1
ATOM 1162 O O . PHE A 1 134 ? 4.731 -3.712 3.341 1.00 71.00 134 PHE A O 1
ATOM 1169 N N . GLY A 1 135 ? 2.527 -3.667 2.904 1.00 63.44 135 GLY A N 1
ATOM 1170 C CA . GLY A 1 135 ? 2.144 -4.571 3.995 1.00 63.44 135 GLY A CA 1
ATOM 1171 C C . GLY A 1 135 ? 2.355 -4.005 5.404 1.00 63.44 135 GLY A C 1
ATOM 1172 O O . GLY A 1 135 ? 2.302 -4.762 6.377 1.00 63.44 135 GLY A O 1
ATOM 1173 N N . LYS A 1 136 ? 2.601 -2.694 5.526 1.00 74.69 136 LYS A N 1
ATOM 1174 C CA . LYS A 1 136 ? 2.642 -1.979 6.806 1.00 74.69 136 LYS A CA 1
ATOM 1175 C C . LYS A 1 136 ? 1.255 -1.472 7.200 1.00 74.69 136 LYS A C 1
ATOM 1177 O O . LYS A 1 136 ? 0.286 -1.559 6.451 1.00 74.69 136 LYS A O 1
ATOM 1182 N N . ASP A 1 137 ? 1.165 -0.953 8.420 1.00 61.88 137 ASP A N 1
ATOM 1183 C CA . ASP A 1 137 ? -0.052 -0.373 8.986 1.00 61.88 137 ASP A CA 1
ATOM 1184 C C . ASP A 1 137 ? -0.643 0.766 8.151 1.00 61.88 137 ASP A C 1
ATOM 1186 O O . ASP A 1 137 ? -1.861 0.938 8.165 1.00 61.88 137 ASP A O 1
ATOM 1190 N N . PHE A 1 138 ? 0.177 1.485 7.383 1.00 69.88 138 PHE A N 1
ATOM 1191 C CA . PHE A 1 138 ? -0.294 2.513 6.464 1.00 69.88 138 PHE A CA 1
ATOM 1192 C C . PHE A 1 138 ? 0.533 2.552 5.167 1.00 69.88 138 PHE A C 1
ATOM 1194 O O . PHE A 1 138 ? 1.696 2.948 5.174 1.00 69.88 138 PHE A O 1
ATOM 1201 N N . ASP A 1 139 ? -0.090 2.177 4.047 1.00 78.56 139 ASP A N 1
ATOM 1202 C CA . ASP A 1 139 ? 0.426 2.382 2.686 1.00 78.56 139 ASP A CA 1
ATOM 1203 C C . ASP A 1 139 ? -0.622 3.171 1.904 1.00 78.56 139 ASP A C 1
ATOM 1205 O O . ASP A 1 139 ? -1.454 2.595 1.210 1.00 78.56 139 ASP A O 1
ATOM 1209 N N . GLY A 1 140 ? -0.649 4.487 2.111 1.00 81.44 140 GLY A N 1
ATOM 1210 C CA . GLY A 1 140 ? -1.648 5.371 1.515 1.00 81.44 140 GLY A CA 1
ATOM 1211 C C . GLY A 1 140 ? -1.058 6.445 0.611 1.00 81.44 140 GLY A C 1
ATOM 1212 O O . GLY A 1 140 ? 0.148 6.701 0.643 1.00 81.44 140 GLY A O 1
ATOM 1213 N N . SER A 1 141 ? -1.902 7.120 -0.177 1.00 83.31 141 SER A N 1
ATOM 1214 C CA . SER A 1 141 ? -1.439 8.173 -1.100 1.00 83.31 141 SER A CA 1
ATOM 1215 C C . SER A 1 141 ? -0.760 9.338 -0.379 1.00 83.31 141 SER A C 1
ATOM 1217 O O . SER A 1 141 ? 0.092 10.001 -0.959 1.00 83.31 141 SER A O 1
ATOM 1219 N N . PHE A 1 142 ? -1.066 9.560 0.901 1.00 85.88 142 PHE A N 1
ATOM 1220 C CA . PHE A 1 142 ? -0.362 10.536 1.732 1.00 85.88 142 PHE A CA 1
ATOM 1221 C C . PHE A 1 142 ? 1.144 10.241 1.845 1.00 85.88 142 PHE A C 1
ATOM 1223 O O . PHE A 1 142 ? 1.941 11.146 1.630 1.00 85.88 142 PHE A O 1
ATOM 1230 N N . LEU A 1 143 ? 1.536 8.987 2.109 1.00 86.12 143 LEU A N 1
ATOM 1231 C CA . LEU A 1 143 ? 2.948 8.600 2.236 1.00 86.12 143 LEU A CA 1
ATOM 1232 C C . LEU A 1 143 ? 3.697 8.777 0.909 1.00 86.12 143 LEU A C 1
ATOM 1234 O O . LEU A 1 143 ? 4.832 9.249 0.880 1.00 86.12 143 LEU A O 1
ATOM 1238 N N . LEU A 1 144 ? 3.038 8.420 -0.195 1.00 88.25 144 LEU A N 1
ATOM 1239 C CA . LEU A 1 144 ? 3.539 8.687 -1.538 1.00 88.25 144 LEU A CA 1
ATOM 1240 C C . LEU A 1 144 ? 3.827 10.182 -1.715 1.00 88.25 144 LEU A C 1
ATOM 1242 O O . LEU A 1 144 ? 4.935 10.559 -2.092 1.00 88.25 144 LEU A O 1
ATOM 1246 N N . LEU A 1 145 ? 2.833 11.030 -1.449 1.00 90.38 145 LEU A N 1
ATOM 1247 C CA . LEU A 1 145 ? 2.958 12.471 -1.643 1.00 90.38 145 LEU A CA 1
ATOM 1248 C C . LEU A 1 145 ? 4.045 13.070 -0.743 1.00 90.38 145 LEU A C 1
ATOM 1250 O O . LEU A 1 145 ? 4.836 13.869 -1.226 1.00 90.38 145 LEU A O 1
ATOM 1254 N N . GLU A 1 146 ? 4.140 12.635 0.512 1.00 89.25 146 GLU A N 1
ATOM 1255 C CA . GLU A 1 146 ? 5.216 13.025 1.431 1.00 89.25 146 GLU A CA 1
ATOM 1256 C C . GLU A 1 146 ? 6.599 12.663 0.867 1.00 89.25 146 GLU A C 1
ATOM 1258 O O . GLU A 1 146 ? 7.484 13.515 0.819 1.00 89.25 146 GLU A O 1
ATOM 1263 N N . SER A 1 147 ? 6.771 11.441 0.344 1.00 88.00 147 SER A N 1
ATOM 1264 C CA . SER A 1 147 ? 8.046 11.013 -0.249 1.00 88.00 147 SER A CA 1
ATOM 1265 C C . SER A 1 147 ? 8.465 11.845 -1.468 1.00 88.00 147 SER A C 1
ATOM 1267 O O . SER A 1 147 ? 9.649 12.131 -1.633 1.00 88.00 147 SER A O 1
ATOM 1269 N N . ILE A 1 148 ? 7.500 12.269 -2.292 1.00 89.75 148 ILE A N 1
ATOM 1270 C CA . ILE A 1 148 ? 7.738 13.123 -3.464 1.00 89.75 148 ILE A CA 1
ATOM 1271 C C . ILE A 1 148 ? 8.135 14.536 -3.033 1.00 89.75 148 ILE A C 1
ATOM 1273 O O . ILE A 1 148 ? 9.054 15.124 -3.600 1.00 89.75 148 ILE A O 1
ATOM 1277 N N . GLU A 1 149 ? 7.419 15.106 -2.065 1.00 89.00 149 GLU A N 1
ATOM 1278 C CA . GLU A 1 149 ? 7.679 16.468 -1.602 1.00 89.00 149 GLU A CA 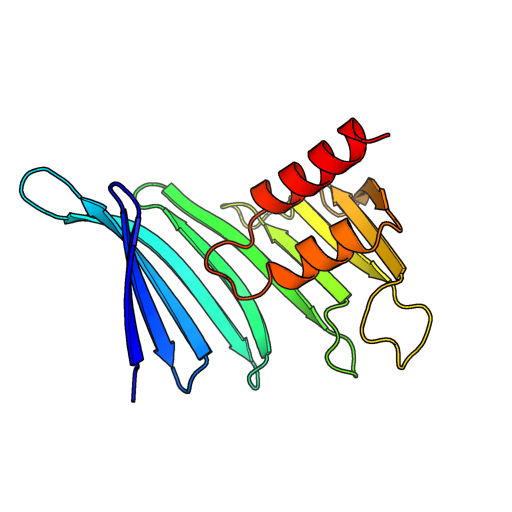1
ATOM 1279 C C . GLU A 1 149 ? 9.033 16.571 -0.894 1.00 89.00 149 GLU A C 1
ATOM 1281 O O . GLU A 1 149 ? 9.754 17.543 -1.102 1.00 89.00 149 GLU A O 1
ATOM 1286 N N . GLU A 1 150 ? 9.433 15.568 -0.110 1.00 87.12 150 GLU A N 1
ATOM 1287 C CA . GLU A 1 150 ? 10.786 15.522 0.454 1.00 87.12 150 GLU A CA 1
ATOM 1288 C C . GLU A 1 150 ? 11.863 15.533 -0.634 1.00 87.12 150 GLU A C 1
ATOM 1290 O O . GLU A 1 150 ? 12.838 16.268 -0.511 1.00 87.12 150 GLU A O 1
ATOM 1295 N N . GLU A 1 151 ? 11.694 14.758 -1.710 1.00 87.50 151 GLU A N 1
ATOM 1296 C CA . GLU A 1 151 ? 12.675 14.735 -2.796 1.00 87.50 151 GLU A CA 1
ATOM 1297 C C . GLU A 1 151 ? 12.815 16.100 -3.468 1.00 87.50 151 GLU A C 1
ATOM 1299 O O . GLU A 1 151 ? 13.925 16.613 -3.561 1.00 87.50 151 GLU A O 1
ATOM 1304 N N . LYS A 1 152 ? 11.693 16.733 -3.826 1.00 86.38 152 LYS A N 1
ATOM 1305 C CA . LYS A 1 152 ? 11.686 18.058 -4.466 1.00 86.38 152 LYS A CA 1
ATOM 1306 C C . LYS A 1 152 ? 12.315 19.166 -3.620 1.00 86.38 152 LYS A C 1
ATOM 1308 O O . LYS A 1 152 ? 12.729 20.174 -4.174 1.00 86.38 152 LYS A O 1
ATOM 1313 N N . ASN A 1 153 ? 12.328 19.021 -2.295 1.00 81.31 153 ASN A N 1
ATOM 1314 C CA . ASN A 1 153 ? 12.924 19.998 -1.378 1.00 81.31 153 ASN A CA 1
ATOM 1315 C C . ASN A 1 153 ? 14.428 19.767 -1.143 1.00 81.31 153 ASN A C 1
ATOM 1317 O O . ASN A 1 153 ? 15.068 20.562 -0.452 1.00 81.31 153 ASN A O 1
ATOM 1321 N N . HIS A 1 154 ? 14.980 18.669 -1.662 1.00 67.00 154 HIS A N 1
ATOM 1322 C CA . HIS A 1 154 ? 16.389 18.301 -1.536 1.00 67.00 154 HIS A CA 1
ATOM 1323 C C . HIS A 1 154 ? 17.180 18.432 -2.850 1.00 67.00 154 HIS A C 1
ATOM 1325 O O . HIS A 1 154 ? 18.359 18.065 -2.859 1.00 67.00 154 HIS A O 1
ATOM 1331 N N . ASP A 1 155 ? 16.554 18.988 -3.890 1.00 55.53 155 ASP A N 1
ATOM 1332 C CA . ASP A 1 155 ? 17.157 19.418 -5.160 1.00 55.53 155 ASP A CA 1
ATOM 1333 C C . ASP A 1 155 ? 17.269 20.954 -5.218 1.00 55.53 155 ASP A C 1
ATOM 1335 O O . ASP A 1 155 ? 18.272 21.454 -5.781 1.00 55.53 155 ASP A O 1
#

Secondary structure (DSSP, 8-state):
--EEEEEEETTEEEEEEEETTEEEEEEEEEEPSSSEEEEEEEEEEEETTEEEEEEEEETTTEEEEEEEEEE-TT--EEEEEEEETTS-EEEEEEEE-SSTT-SS-SEEEEEETTTEEEEEE--HHHHHHHHHTTTSS---HHHHHHHHHHHHT--

Radius of gyration: 16.94 Å; chains: 1; bounding box: 36×40×47 Å